Protein AF-A0A6I6K2U0-F1 (afdb_monomer_lite)

Structure (mmCIF, N/CA/C/O backbone):
data_AF-A0A6I6K2U0-F1
#
_entry.id   AF-A0A6I6K2U0-F1
#
loop_
_atom_site.group_PDB
_atom_site.id
_atom_site.type_symbol
_atom_site.label_atom_id
_atom_site.label_alt_id
_atom_site.label_comp_id
_atom_site.label_asym_id
_atom_site.label_entity_id
_atom_site.label_seq_id
_atom_site.pdbx_PDB_ins_code
_atom_site.Cartn_x
_atom_site.Cartn_y
_atom_site.Cartn_z
_atom_site.occupancy
_atom_site.B_iso_or_equiv
_atom_site.auth_seq_id
_atom_site.auth_comp_id
_atom_site.auth_asym_id
_atom_site.auth_atom_id
_atom_site.pdbx_PDB_model_num
ATOM 1 N N . MET A 1 1 ? -12.237 -17.554 12.171 1.00 34.22 1 MET A N 1
ATOM 2 C CA . MET A 1 1 ? -13.495 -18.109 12.715 1.00 34.22 1 MET A CA 1
ATOM 3 C C . MET A 1 1 ? -13.572 -17.723 14.183 1.00 34.22 1 MET A C 1
ATOM 5 O O . MET A 1 1 ? -12.542 -17.845 14.837 1.00 34.22 1 MET A O 1
ATOM 9 N N . PRO A 1 2 ? -14.686 -17.179 14.699 1.00 41.84 2 PRO A N 1
ATOM 10 C CA . PRO A 1 2 ? -14.787 -16.906 16.124 1.00 41.84 2 PRO A CA 1
ATOM 11 C C . PRO A 1 2 ? -14.839 -18.244 16.865 1.00 41.84 2 PRO A C 1
ATOM 13 O O . PRO A 1 2 ? -15.594 -19.142 16.497 1.00 41.84 2 PRO A O 1
ATOM 16 N N . THR A 1 3 ? -13.971 -18.380 17.859 1.00 43.28 3 THR A N 1
ATOM 17 C CA . THR A 1 3 ? -13.873 -19.527 18.755 1.00 43.28 3 THR A CA 1
ATOM 18 C C . THR A 1 3 ? -15.206 -19.722 19.470 1.00 43.28 3 THR A C 1
ATOM 20 O O . THR A 1 3 ? -15.646 -18.867 20.240 1.00 43.28 3 THR A O 1
ATOM 23 N N . LYS A 1 4 ? -15.872 -20.848 19.186 1.00 41.72 4 LYS A N 1
ATOM 24 C CA . LYS A 1 4 ? -17.006 -21.328 19.976 1.00 41.72 4 LYS A CA 1
ATOM 25 C C . LYS A 1 4 ? -16.523 -21.493 21.418 1.00 41.72 4 LYS A C 1
ATOM 27 O O . LYS A 1 4 ? -15.685 -22.344 21.694 1.00 41.72 4 LYS A O 1
ATOM 32 N N . SER A 1 5 ? -17.007 -20.644 22.319 1.00 48.72 5 SER A N 1
ATOM 33 C CA . SER A 1 5 ? -17.005 -20.958 23.750 1.00 48.72 5 SER A CA 1
ATOM 34 C C . SER A 1 5 ? -17.912 -22.183 23.962 1.00 48.72 5 SER A C 1
ATOM 36 O O . SER A 1 5 ? -18.852 -22.345 23.178 1.00 48.72 5 SER A O 1
ATOM 38 N N . PRO A 1 6 ? -17.659 -23.036 24.970 1.00 51.44 6 PRO A N 1
ATOM 39 C CA . PRO A 1 6 ? -18.512 -24.186 25.265 1.00 51.44 6 PRO A CA 1
ATOM 40 C C . PRO A 1 6 ? -19.967 -23.730 25.445 1.00 51.44 6 PRO A C 1
ATOM 42 O O . PRO A 1 6 ? -20.245 -22.725 26.098 1.00 51.44 6 PRO A O 1
ATOM 45 N N . GLU A 1 7 ? -20.879 -24.447 24.796 1.00 49.62 7 GLU A N 1
ATOM 46 C CA . GLU A 1 7 ? -22.245 -24.040 24.438 1.00 49.62 7 GLU A CA 1
ATOM 47 C C . GLU A 1 7 ? -23.234 -23.820 25.608 1.00 49.62 7 GLU A C 1
ATOM 49 O O . GLU A 1 7 ? -24.433 -23.795 25.361 1.00 49.62 7 GLU A O 1
ATOM 54 N N . ASN A 1 8 ? -22.809 -23.633 26.868 1.00 52.34 8 ASN A N 1
ATOM 55 C CA . ASN A 1 8 ? -23.781 -23.604 27.975 1.00 52.34 8 ASN A CA 1
ATOM 56 C C . ASN A 1 8 ? -23.451 -22.806 29.252 1.00 52.34 8 ASN A C 1
ATOM 58 O O . ASN A 1 8 ? -24.139 -22.981 30.254 1.00 52.34 8 ASN A O 1
ATOM 62 N N . GLU A 1 9 ? -22.489 -21.882 29.246 1.00 57.72 9 GLU A N 1
ATOM 63 C CA . GLU A 1 9 ? -22.365 -20.921 30.357 1.00 57.72 9 GLU A CA 1
ATOM 64 C C . GLU A 1 9 ? -23.121 -19.626 30.041 1.00 57.72 9 GLU A C 1
ATO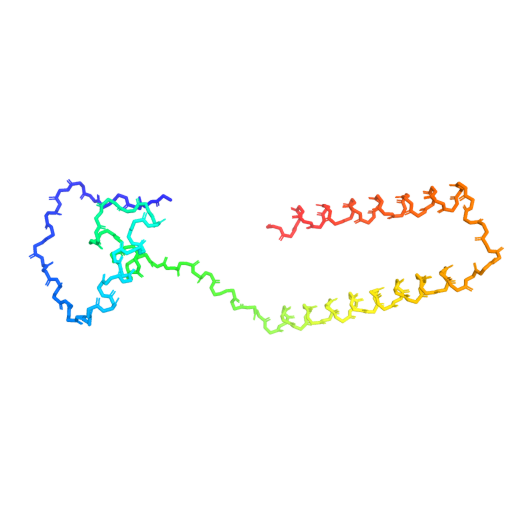M 66 O O . GLU A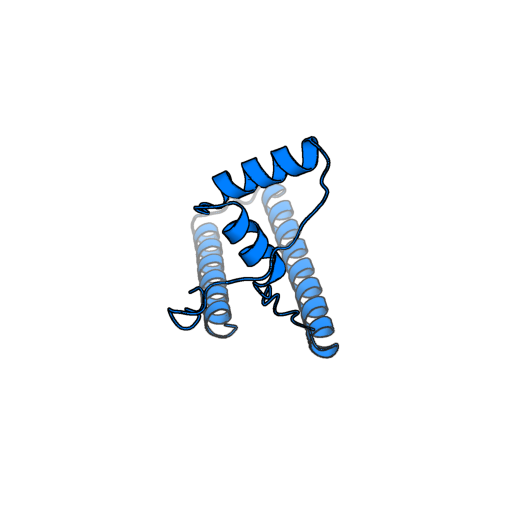 1 9 ? -22.737 -18.837 29.167 1.00 57.72 9 GLU A O 1
ATOM 71 N N . LYS A 1 10 ? -24.231 -19.400 30.757 1.00 62.97 10 LYS A N 1
ATOM 72 C CA . LYS A 1 10 ? -24.906 -18.099 30.762 1.00 62.97 10 LYS A CA 1
ATOM 73 C C . LYS A 1 10 ? -23.952 -17.069 31.369 1.00 62.97 10 LYS A C 1
ATOM 75 O O . LYS A 1 10 ? -23.293 -17.306 32.373 1.00 62.97 10 LYS A O 1
ATOM 80 N N . ARG A 1 11 ? -23.820 -15.928 30.693 1.00 68.81 11 ARG A N 1
ATOM 81 C CA . ARG A 1 11 ? -22.936 -14.842 31.128 1.00 68.81 11 ARG A CA 1
ATOM 82 C C . ARG A 1 11 ? -23.682 -13.996 32.152 1.00 68.81 11 ARG A C 1
ATOM 84 O O . ARG A 1 11 ? -24.488 -13.156 31.760 1.00 68.81 11 ARG A O 1
ATOM 91 N N . ASP A 1 12 ? -23.387 -14.213 33.428 1.00 74.38 12 ASP A N 1
ATOM 92 C CA . ASP A 1 12 ? -24.143 -13.610 34.536 1.00 74.38 12 ASP A CA 1
ATOM 93 C C . ASP A 1 12 ? -23.620 -12.230 34.977 1.00 74.38 12 ASP A C 1
ATOM 95 O O . ASP A 1 12 ? -24.299 -11.499 35.693 1.00 74.38 12 ASP A O 1
ATOM 99 N N . GLN A 1 13 ? -22.425 -11.828 34.529 1.00 76.38 13 GLN A N 1
ATOM 100 C CA . GLN A 1 13 ? -21.830 -10.535 34.883 1.00 76.38 13 GLN A CA 1
ATOM 101 C C . GLN A 1 13 ? -22.136 -9.454 33.837 1.00 76.38 13 GLN A C 1
ATOM 103 O O . GLN A 1 13 ? -21.879 -9.625 32.641 1.00 76.38 13 GLN A O 1
ATOM 108 N N . MET A 1 14 ? -22.645 -8.304 34.294 1.00 75.62 14 MET A N 1
ATOM 109 C CA . MET A 1 14 ? -22.995 -7.159 33.449 1.00 75.62 14 MET A CA 1
ATOM 110 C C . MET A 1 14 ? -21.957 -6.034 33.563 1.00 75.62 14 MET A C 1
ATOM 112 O O . MET A 1 14 ? -21.602 -5.605 34.656 1.00 75.62 14 MET A O 1
ATOM 116 N N . LEU A 1 15 ? -21.521 -5.503 32.417 1.00 76.81 15 LEU A N 1
ATOM 117 C CA . LEU A 1 15 ? -20.670 -4.315 32.336 1.00 76.81 15 LEU A CA 1
ATOM 118 C C . LEU A 1 15 ? -21.536 -3.079 32.039 1.00 76.81 15 LEU A C 1
ATOM 120 O O . LEU A 1 15 ? -22.093 -2.969 30.944 1.00 76.81 15 LEU A O 1
ATOM 124 N N . LEU A 1 16 ? -21.637 -2.136 32.983 1.00 80.38 16 LEU A N 1
ATOM 125 C CA . LEU A 1 16 ? -22.252 -0.826 32.737 1.00 80.38 16 LEU A CA 1
ATOM 126 C C . LEU A 1 16 ? -21.199 0.174 32.244 1.00 80.38 16 LEU A C 1
ATOM 128 O O . LEU A 1 16 ? -20.259 0.504 32.961 1.00 80.38 16 LEU A O 1
ATOM 132 N N . LEU A 1 17 ? -21.398 0.704 31.038 1.00 82.12 17 LEU A N 1
ATOM 133 C CA . LEU A 1 17 ? -20.566 1.758 30.459 1.00 82.12 17 LEU A CA 1
ATOM 134 C C . LEU A 1 17 ? -21.385 3.052 30.354 1.00 82.12 17 LEU A C 1
ATOM 136 O O . LEU A 1 17 ? -22.437 3.070 29.709 1.00 82.12 17 LEU A O 1
ATOM 140 N N . ARG A 1 18 ? -20.904 4.144 30.958 1.00 85.38 18 ARG A N 1
ATOM 141 C CA . ARG A 1 18 ? -21.468 5.484 30.733 1.00 85.38 18 ARG A CA 1
ATOM 142 C C . ARG A 1 18 ? -20.866 6.061 29.456 1.00 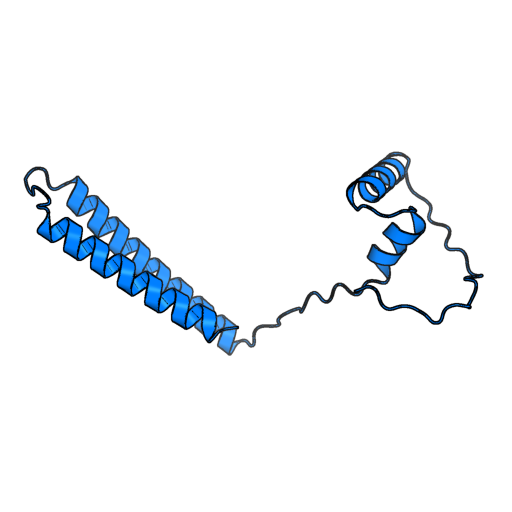85.38 18 ARG A C 1
ATOM 144 O O . ARG A 1 18 ? -19.651 6.131 29.332 1.00 85.38 18 ARG A O 1
ATOM 151 N N . VAL A 1 19 ? -21.723 6.460 28.523 1.00 86.00 19 VAL A N 1
ATOM 152 C CA . VAL A 1 19 ? -21.335 7.042 27.231 1.00 86.00 19 VAL A CA 1
ATOM 153 C C . VAL A 1 19 ? -22.141 8.303 26.965 1.00 86.00 19 VAL A C 1
ATOM 155 O O . VAL A 1 19 ? -23.305 8.402 27.371 1.00 86.00 19 VAL A O 1
ATOM 158 N N . SER A 1 20 ? -21.543 9.249 26.251 1.00 89.81 20 SER A N 1
ATOM 159 C CA . SER A 1 20 ? -22.253 10.403 25.707 1.00 89.81 20 SER A CA 1
ATOM 160 C C . SER A 1 20 ? -23.268 9.978 24.634 1.00 89.81 20 SER A C 1
ATOM 162 O O . SER A 1 20 ? -23.238 8.863 24.094 1.00 89.81 20 SER A O 1
ATOM 164 N N . ARG A 1 21 ? -24.201 10.880 24.301 1.00 88.75 21 ARG A N 1
ATOM 165 C CA . ARG A 1 21 ? -25.221 10.622 23.268 1.00 88.75 21 ARG A CA 1
ATOM 166 C C . ARG A 1 21 ? -24.590 10.344 21.900 1.00 88.75 21 ARG A C 1
ATOM 168 O O . ARG A 1 21 ? -25.050 9.451 21.189 1.00 88.75 21 ARG A O 1
ATOM 175 N N . GLU A 1 22 ? -23.521 11.059 21.566 1.00 88.94 22 GLU A N 1
ATOM 176 C CA . GLU A 1 22 ? -22.796 10.916 20.301 1.00 88.94 22 GLU A CA 1
ATOM 177 C C . GLU A 1 22 ? -22.044 9.587 20.218 1.00 88.94 22 GLU A C 1
ATOM 179 O O . GLU A 1 22 ? -22.144 8.871 19.219 1.00 88.94 22 GLU A O 1
ATOM 184 N N . GLU A 1 23 ? -21.353 9.197 21.288 1.00 82.88 23 GLU A N 1
ATOM 185 C CA . GLU A 1 23 ? -20.661 7.907 21.358 1.00 82.88 23 GLU A CA 1
ATOM 186 C C . GLU A 1 23 ? -21.644 6.745 21.221 1.00 82.88 23 GLU A C 1
ATOM 188 O O . GLU A 1 23 ? -21.390 5.800 20.471 1.00 82.88 23 GLU A O 1
ATOM 193 N N . LYS A 1 24 ? -22.815 6.841 21.862 1.00 86.06 24 LYS A N 1
ATOM 194 C CA . LYS A 1 24 ? -23.872 5.833 21.724 1.00 86.06 24 LYS A CA 1
ATOM 195 C C . LYS A 1 24 ? -24.371 5.724 20.280 1.00 86.06 24 LYS A C 1
ATOM 197 O O . LYS A 1 24 ? -24.557 4.610 19.784 1.00 86.06 24 LYS A O 1
ATOM 202 N N . ALA A 1 25 ? -24.563 6.853 19.596 1.00 86.50 25 ALA A N 1
ATOM 203 C CA . ALA A 1 25 ? -24.972 6.873 18.192 1.00 86.50 25 ALA A CA 1
ATOM 204 C C . ALA A 1 25 ? -23.901 6.254 17.277 1.00 86.50 25 ALA A C 1
ATOM 206 O O . ALA A 1 25 ? -24.228 5.421 16.428 1.00 86.50 25 ALA A O 1
ATOM 207 N N . ARG A 1 26 ? -22.622 6.577 17.509 1.00 85.38 26 ARG A N 1
ATOM 208 C CA . ARG A 1 26 ? -21.482 5.993 16.784 1.00 85.38 26 ARG A CA 1
ATOM 209 C C . ARG A 1 26 ? -21.359 4.489 16.998 1.00 85.38 26 ARG A C 1
ATOM 211 O O . ARG A 1 26 ? -21.124 3.750 16.050 1.00 85.38 26 ARG A O 1
ATOM 218 N N . ILE A 1 27 ? -21.539 3.998 18.221 1.00 84.38 27 ILE A N 1
ATOM 219 C CA . ILE A 1 27 ? -21.490 2.553 18.477 1.00 84.38 27 ILE A CA 1
ATOM 220 C C . ILE A 1 27 ? -22.646 1.847 17.756 1.00 84.38 27 ILE A C 1
ATOM 222 O O . ILE A 1 27 ? -22.455 0.777 17.174 1.00 84.38 27 ILE A O 1
ATOM 226 N N . LYS A 1 28 ? -23.837 2.458 17.728 1.00 84.44 28 LYS A N 1
ATOM 227 C CA . LYS A 1 28 ? -25.001 1.905 17.025 1.00 84.44 28 LYS A CA 1
ATOM 228 C C . LYS A 1 28 ? -24.791 1.848 15.510 1.00 84.44 28 LYS A C 1
ATOM 230 O O . LYS A 1 28 ? -25.147 0.840 14.899 1.00 84.44 28 LYS A O 1
ATOM 235 N N . SER A 1 29 ? -24.204 2.883 14.907 1.00 85.12 29 SER A N 1
ATOM 236 C CA . SER A 1 29 ? -23.880 2.867 13.475 1.00 85.12 29 SER A CA 1
ATOM 237 C C . SER A 1 29 ? -22.820 1.813 13.154 1.00 85.12 29 SER A C 1
ATOM 239 O O . SER A 1 29 ? -23.018 1.028 12.231 1.00 85.12 29 SER A O 1
ATOM 241 N N . LEU A 1 30 ? -21.772 1.709 13.977 1.00 82.12 30 LEU A N 1
ATOM 242 C CA . LEU A 1 30 ? -20.705 0.717 13.813 1.00 82.12 30 LEU A CA 1
ATOM 243 C C . LEU A 1 30 ? -21.183 -0.730 14.006 1.00 82.12 30 LEU A C 1
ATOM 245 O O . LEU A 1 30 ? -20.685 -1.640 13.345 1.00 82.12 30 LEU A O 1
ATOM 249 N N . THR A 1 31 ? -22.166 -0.950 14.882 1.00 81.88 31 THR A N 1
ATOM 250 C CA . THR A 1 31 ? -22.796 -2.269 15.065 1.00 81.88 31 THR A CA 1
ATOM 251 C C . THR A 1 31 ? -23.517 -2.694 13.784 1.00 81.88 31 THR A C 1
ATOM 253 O O . THR A 1 31 ? -23.342 -3.823 13.329 1.00 81.88 31 THR A O 1
ATOM 256 N N . ARG A 1 32 ? -24.273 -1.769 13.170 1.00 80.69 32 ARG A N 1
ATOM 257 C CA . ARG A 1 32 ? -24.995 -2.009 11.910 1.00 80.69 32 ARG A CA 1
ATOM 258 C C . ARG A 1 32 ? -24.046 -2.220 10.735 1.00 80.69 32 ARG A C 1
ATOM 260 O O . ARG A 1 32 ? -24.228 -3.167 9.982 1.00 80.69 32 ARG A O 1
ATOM 267 N N . SER A 1 33 ? -23.025 -1.374 10.594 1.00 80.25 33 SER A N 1
ATOM 268 C CA . SER A 1 33 ? -22.058 -1.489 9.495 1.00 80.25 33 SER A CA 1
ATOM 269 C C . SER A 1 33 ? -21.167 -2.726 9.619 1.00 80.25 33 SER A C 1
ATOM 271 O O . SER A 1 33 ? -20.694 -3.246 8.618 1.00 80.25 33 SER A O 1
ATOM 273 N N . GLY A 1 34 ? -20.915 -3.191 10.844 1.00 74.00 34 GLY A N 1
ATOM 274 C CA . GLY A 1 34 ? -20.076 -4.355 11.117 1.00 74.00 34 GLY A CA 1
ATOM 275 C C . GLY A 1 34 ? -20.781 -5.709 10.998 1.00 74.00 34 GLY A C 1
ATOM 276 O O . GLY A 1 34 ? -20.126 -6.724 11.215 1.00 74.00 34 GLY A O 1
ATOM 277 N N . GLY A 1 35 ? -22.086 -5.737 10.694 1.00 78.50 35 GLY A N 1
ATOM 278 C CA . GLY A 1 35 ? -22.854 -6.979 10.552 1.00 78.50 35 GLY A CA 1
ATOM 279 C C . GLY A 1 35 ? -23.051 -7.756 11.859 1.00 78.50 35 GLY A C 1
ATOM 280 O O . GLY A 1 35 ? -23.242 -8.968 11.825 1.00 78.50 35 GLY A O 1
ATOM 281 N N . TYR A 1 36 ? -22.980 -7.088 13.017 1.00 79.00 36 TYR A N 1
ATOM 282 C CA . TYR A 1 36 ? -23.171 -7.743 14.313 1.00 79.00 36 TYR A CA 1
ATOM 283 C C . TYR A 1 36 ? -24.659 -7.781 14.686 1.00 79.00 36 TYR A C 1
ATOM 285 O O . TYR A 1 36 ? -25.323 -6.744 14.604 1.00 79.00 36 TYR A O 1
ATOM 293 N N . PRO A 1 37 ? -25.184 -8.926 15.159 1.00 76.88 37 PRO A N 1
ATOM 294 C CA . PRO A 1 37 ? -26.600 -9.056 15.497 1.00 76.88 37 PRO A CA 1
ATOM 295 C C . PRO A 1 37 ? -26.988 -8.235 16.734 1.00 76.88 37 PRO A C 1
ATOM 297 O O . PRO A 1 37 ? -28.111 -7.740 16.815 1.00 76.88 37 PRO A O 1
ATOM 300 N N . CYS A 1 38 ? -26.065 -8.015 17.678 1.00 80.50 38 CYS A N 1
ATOM 301 C CA . CYS A 1 38 ? -26.300 -7.116 18.803 1.00 80.50 38 CYS A CA 1
ATOM 302 C C . CYS A 1 38 ? -25.084 -6.245 19.151 1.00 80.50 38 CYS A C 1
ATOM 304 O O . CYS A 1 38 ? -23.929 -6.567 18.869 1.00 80.50 38 CYS A O 1
ATOM 306 N N . MET A 1 39 ? -25.352 -5.128 19.832 1.00 80.62 39 MET A N 1
ATOM 307 C CA . MET A 1 39 ? -24.319 -4.197 20.305 1.00 80.62 39 MET A CA 1
ATOM 308 C C . MET A 1 39 ? -23.364 -4.856 21.312 1.00 80.62 39 MET A C 1
ATOM 310 O O . MET A 1 39 ? -22.185 -4.514 21.363 1.00 80.62 39 MET A O 1
ATOM 314 N N . SER A 1 40 ? -23.853 -5.835 22.083 1.00 77.62 40 SER A N 1
ATOM 315 C CA . SER A 1 40 ? -23.018 -6.599 23.014 1.00 77.62 40 SER A CA 1
ATOM 316 C C . SER A 1 40 ? -21.987 -7.455 22.270 1.00 77.62 40 SER A C 1
ATOM 318 O O . SER A 1 40 ? -20.830 -7.501 22.679 1.00 77.62 40 SER A O 1
ATOM 320 N N . ASP A 1 41 ? -22.357 -8.054 21.135 1.00 78.44 41 ASP A N 1
ATOM 321 C CA . ASP A 1 41 ? -21.425 -8.818 20.299 1.00 78.44 41 ASP A CA 1
ATOM 322 C C . ASP A 1 41 ? -20.386 -7.910 19.643 1.00 78.44 41 ASP A C 1
ATOM 324 O O . ASP A 1 41 ? -19.205 -8.254 19.619 1.00 78.44 41 ASP A O 1
ATOM 328 N N . PHE A 1 42 ? -20.793 -6.719 19.190 1.00 82.12 42 PHE A N 1
ATOM 329 C CA . PHE A 1 42 ? -19.869 -5.718 18.657 1.00 82.12 42 PHE A CA 1
ATOM 330 C C . PHE A 1 42 ? -18.824 -5.286 19.696 1.00 82.12 42 PHE A C 1
ATOM 332 O O . PHE A 1 42 ? -17.625 -5.297 19.413 1.00 82.12 42 PHE A O 1
ATOM 339 N N . ILE A 1 43 ? -19.261 -4.939 20.913 1.00 81.56 43 ILE A N 1
ATOM 340 C CA . ILE A 1 43 ? -18.355 -4.524 21.994 1.00 81.56 43 ILE A CA 1
ATOM 341 C C . ILE A 1 43 ? -17.437 -5.680 22.393 1.00 81.56 43 ILE A C 1
ATOM 343 O O . ILE A 1 43 ? -16.226 -5.489 22.503 1.00 81.56 43 ILE A O 1
ATOM 347 N N . ARG A 1 44 ? -17.974 -6.897 22.537 1.00 77.00 44 ARG A N 1
ATOM 348 C CA . ARG A 1 44 ? -17.159 -8.069 22.876 1.00 77.00 44 ARG A CA 1
ATOM 349 C C . ARG A 1 44 ? -16.122 -8.371 21.801 1.00 77.00 44 ARG A C 1
ATOM 351 O O . ARG A 1 44 ? -14.967 -8.601 22.137 1.00 77.00 44 ARG A O 1
ATOM 358 N N . ASN A 1 45 ? -16.485 -8.289 20.523 1.00 79.44 45 ASN A N 1
ATOM 359 C CA . ASN A 1 45 ? -15.532 -8.484 19.432 1.00 79.44 45 ASN A CA 1
ATOM 360 C C . ASN A 1 45 ? -14.510 -7.346 19.308 1.00 79.44 45 ASN A C 1
ATOM 362 O O . ASN A 1 45 ? -13.527 -7.486 18.592 1.00 79.44 45 ASN A O 1
ATOM 366 N N . ARG A 1 46 ? -14.725 -6.206 19.962 1.00 77.50 46 ARG A N 1
ATOM 367 C CA . ARG A 1 46 ? -13.755 -5.108 19.974 1.00 77.50 46 ARG A CA 1
ATOM 368 C C . ARG A 1 46 ? -12.822 -5.150 21.183 1.00 77.50 46 ARG A C 1
ATOM 370 O O . ARG A 1 46 ? -11.682 -4.726 21.055 1.00 77.50 46 ARG A O 1
ATOM 377 N N . ILE A 1 47 ? -13.301 -5.655 22.321 1.00 75.88 47 ILE A N 1
ATOM 378 C CA . ILE A 1 47 ? -12.539 -5.757 23.576 1.00 75.88 47 ILE A CA 1
ATOM 379 C C . ILE A 1 47 ? -11.809 -7.103 23.683 1.00 75.88 47 ILE A C 1
ATOM 381 O O . ILE A 1 47 ? -10.621 -7.137 23.981 1.00 75.88 47 ILE A O 1
ATOM 385 N N . PHE A 1 48 ? -12.514 -8.213 23.447 1.00 69.94 48 PHE A N 1
ATOM 386 C CA . PHE A 1 48 ? -12.004 -9.571 23.684 1.00 69.94 48 PHE A CA 1
ATOM 387 C C . PHE A 1 48 ? -11.431 -10.241 22.451 1.00 69.94 48 PHE A C 1
ATOM 389 O O . PHE A 1 48 ? -10.671 -11.202 22.575 1.00 69.94 48 PHE A O 1
ATOM 396 N N . LYS A 1 49 ? -11.765 -9.752 21.253 1.00 65.88 49 LYS A N 1
ATOM 397 C CA . LYS A 1 49 ? -10.976 -10.131 20.092 1.00 65.88 49 LYS A CA 1
ATOM 398 C C . LYS A 1 49 ? -9.618 -9.497 20.320 1.00 65.88 49 LYS A C 1
ATOM 400 O O . LYS A 1 49 ? -9.452 -8.293 20.126 1.00 65.88 49 LYS A O 1
ATOM 405 N N . ARG A 1 50 ? -8.653 -10.312 20.753 1.00 55.53 50 ARG A N 1
ATOM 406 C CA . ARG A 1 50 ? -7.252 -10.007 20.516 1.00 55.53 50 ARG A CA 1
ATOM 407 C C . ARG A 1 50 ? -7.200 -9.683 19.035 1.00 55.53 50 ARG A C 1
ATOM 409 O O . ARG A 1 50 ? -7.410 -10.542 18.180 1.00 55.53 50 ARG A O 1
ATOM 416 N N . LEU A 1 51 ? -7.037 -8.402 18.727 1.00 53.28 51 LEU A N 1
ATOM 417 C CA . LEU A 1 51 ? -6.360 -8.052 17.508 1.00 53.28 51 LEU A CA 1
ATOM 418 C C . LEU A 1 51 ? -5.037 -8.783 17.674 1.00 53.28 51 LEU A C 1
ATOM 420 O O . LEU A 1 51 ? -4.138 -8.276 18.339 1.00 53.28 51 LEU A O 1
ATOM 424 N N . ASP A 1 52 ? -4.925 -9.958 17.066 1.00 50.00 52 ASP A N 1
ATOM 425 C CA . ASP A 1 52 ? -3.663 -10.453 16.549 1.00 50.00 52 ASP A CA 1
ATOM 426 C C . ASP A 1 52 ? -3.222 -9.440 15.479 1.00 50.00 52 ASP A C 1
ATOM 428 O O . ASP A 1 52 ? -3.027 -9.755 14.307 1.00 50.00 52 ASP A O 1
ATOM 432 N N . LYS A 1 53 ? -3.066 -8.166 15.868 1.00 49.56 53 LYS A N 1
ATOM 433 C CA . LYS A 1 53 ? -1.996 -7.349 15.359 1.00 49.56 53 LYS A CA 1
ATOM 434 C C . LYS A 1 53 ? -0.794 -8.184 15.738 1.00 49.56 53 LYS A C 1
ATOM 436 O O . LYS A 1 53 ? -0.296 -8.090 16.855 1.00 49.56 53 LYS A O 1
ATOM 441 N N . LYS A 1 54 ? -0.394 -9.060 14.813 1.00 45.59 54 LYS A N 1
ATOM 442 C CA . LYS A 1 54 ? 0.988 -9.464 14.670 1.00 45.59 54 LYS A CA 1
ATOM 443 C C . LYS A 1 54 ? 1.728 -8.139 14.660 1.00 45.59 54 LYS A C 1
ATOM 445 O O . LYS A 1 54 ? 1.782 -7.457 13.640 1.00 45.59 54 LYS A O 1
ATOM 450 N N . MET A 1 55 ? 2.149 -7.692 15.835 1.00 46.62 55 MET A N 1
ATOM 451 C CA . MET A 1 55 ? 3.138 -6.655 15.944 1.00 46.62 55 MET A CA 1
ATOM 452 C C . MET A 1 55 ? 4.369 -7.380 15.442 1.00 46.62 55 MET A C 1
ATOM 454 O O . MET A 1 55 ? 5.009 -8.120 16.181 1.00 46.62 55 MET A O 1
ATOM 458 N N . ILE A 1 56 ? 4.566 -7.325 14.127 1.00 55.62 56 ILE A N 1
ATOM 459 C CA . ILE A 1 56 ? 5.783 -7.801 13.501 1.00 55.62 56 ILE A CA 1
ATOM 460 C C . ILE A 1 56 ? 6.822 -6.808 14.012 1.00 55.62 56 ILE A C 1
ATOM 462 O O . ILE A 1 56 ? 6.997 -5.738 13.433 1.00 55.62 56 ILE A O 1
ATOM 466 N N . SER A 1 57 ? 7.408 -7.089 15.178 1.00 53.06 57 SER A N 1
ATOM 467 C CA . SER A 1 57 ? 8.629 -6.417 15.588 1.00 53.06 57 SER A CA 1
ATOM 468 C C . SER A 1 57 ? 9.679 -6.924 14.616 1.00 53.06 57 SER A C 1
ATOM 470 O O . SER A 1 57 ? 10.175 -8.042 14.744 1.00 53.06 57 SER A O 1
ATOM 472 N N . LEU A 1 58 ? 9.896 -6.153 13.558 1.00 58.78 58 LEU A N 1
ATOM 473 C CA . LEU A 1 58 ? 11.003 -6.389 12.654 1.00 58.78 58 LEU A CA 1
ATOM 474 C C . LEU A 1 58 ? 12.271 -6.271 13.495 1.00 58.78 58 LEU A C 1
ATOM 476 O O . LEU A 1 58 ? 12.474 -5.252 14.154 1.00 58.78 58 LEU A O 1
ATOM 480 N N . ASP A 1 59 ? 13.070 -7.334 13.497 1.00 71.50 59 ASP A N 1
ATOM 481 C CA . ASP A 1 59 ? 14.420 -7.305 14.042 1.00 71.50 59 ASP A CA 1
ATOM 482 C C . ASP A 1 59 ? 15.187 -6.121 13.426 1.00 71.50 59 ASP A C 1
ATOM 484 O O . ASP A 1 59 ? 14.952 -5.758 12.262 1.00 71.50 59 ASP A O 1
ATOM 488 N N . GLU A 1 60 ? 16.077 -5.486 14.193 1.00 72.56 60 GLU A N 1
ATOM 489 C CA . GLU A 1 60 ? 16.787 -4.275 13.753 1.00 72.56 60 GLU A CA 1
ATOM 490 C C . GLU A 1 60 ? 17.507 -4.515 12.420 1.00 72.56 60 GLU A C 1
ATOM 492 O O . GLU A 1 60 ? 17.470 -3.664 11.525 1.00 72.56 60 GLU A O 1
ATOM 497 N N . ASN A 1 61 ? 18.041 -5.724 12.236 1.00 74.31 61 ASN A N 1
ATOM 498 C CA . ASN A 1 61 ? 18.673 -6.168 11.001 1.00 74.31 61 ASN A CA 1
ATOM 499 C C . ASN A 1 61 ? 17.695 -6.211 9.808 1.00 74.31 61 ASN A C 1
ATOM 501 O O . ASN A 1 61 ? 17.997 -5.702 8.728 1.00 74.31 61 ASN A O 1
ATOM 505 N N . THR A 1 62 ? 16.479 -6.739 9.992 1.00 70.81 62 THR A N 1
ATOM 506 C CA . THR A 1 62 ? 15.456 -6.758 8.928 1.00 70.81 62 THR A CA 1
ATOM 507 C C . THR A 1 62 ? 14.990 -5.346 8.576 1.00 70.81 62 THR A C 1
ATOM 509 O O . THR A 1 62 ? 14.756 -5.038 7.406 1.00 70.81 62 THR A O 1
ATOM 512 N N . SER A 1 63 ? 14.902 -4.454 9.567 1.00 74.44 63 SER A N 1
ATOM 513 C CA . SER A 1 63 ? 14.567 -3.043 9.337 1.00 74.44 63 SER A CA 1
ATOM 514 C C . SER A 1 63 ? 15.640 -2.318 8.510 1.00 74.44 63 SER A C 1
ATOM 516 O O . SER A 1 63 ? 15.310 -1.518 7.631 1.00 74.44 63 SER A O 1
ATOM 518 N N . TYR A 1 64 ? 16.917 -2.638 8.743 1.00 79.81 64 TYR A N 1
ATOM 519 C CA . TYR A 1 64 ? 18.045 -2.102 7.987 1.00 79.81 64 TYR A CA 1
ATOM 520 C C . TYR A 1 64 ? 18.031 -2.604 6.539 1.00 79.81 64 TYR A C 1
ATOM 522 O O . TYR A 1 64 ? 18.140 -1.805 5.608 1.00 79.81 64 TYR A O 1
ATOM 530 N N . GLN A 1 65 ? 17.799 -3.903 6.336 1.00 80.50 65 GLN A N 1
ATOM 531 C CA . GLN A 1 65 ? 17.677 -4.492 5.000 1.00 80.50 65 GLN A CA 1
ATOM 532 C C . GLN A 1 65 ? 16.496 -3.911 4.210 1.00 80.50 65 GLN A C 1
ATOM 534 O O . GLN A 1 65 ? 16.645 -3.606 3.029 1.00 80.50 65 GLN A O 1
ATOM 539 N N . LEU A 1 66 ? 15.345 -3.689 4.855 1.00 81.38 66 LEU A N 1
ATOM 540 C CA . LEU A 1 66 ? 14.182 -3.059 4.221 1.00 81.38 66 LEU A CA 1
ATOM 541 C C . LEU A 1 66 ? 14.449 -1.606 3.817 1.00 81.38 66 LEU A C 1
ATOM 543 O O . LEU A 1 66 ? 14.040 -1.196 2.734 1.00 81.38 66 LEU A O 1
ATOM 547 N N . LYS A 1 67 ? 15.169 -0.836 4.642 1.00 83.19 67 LYS A N 1
ATOM 548 C CA . LYS A 1 67 ? 15.607 0.519 4.269 1.00 83.19 67 LYS A CA 1
ATOM 549 C C . LYS A 1 67 ? 16.596 0.500 3.104 1.00 83.19 67 LYS A C 1
ATOM 551 O O . LYS A 1 67 ? 16.514 1.355 2.229 1.00 83.19 67 LYS A O 1
ATOM 556 N N . GLY A 1 68 ? 17.504 -0.476 3.074 1.00 85.06 68 GLY A N 1
ATOM 557 C CA . GLY A 1 68 ? 18.401 -0.691 1.937 1.00 85.06 68 GLY A CA 1
ATOM 558 C C . GLY A 1 68 ? 17.634 -1.017 0.653 1.00 85.06 68 GLY A C 1
ATOM 559 O O . GLY A 1 68 ? 17.919 -0.449 -0.398 1.00 85.06 68 GLY A O 1
ATOM 560 N N . LEU A 1 69 ? 16.608 -1.866 0.749 1.00 84.81 69 LEU A N 1
ATOM 561 C CA . LEU A 1 69 ? 15.737 -2.197 -0.377 1.00 84.81 69 LEU A CA 1
ATOM 562 C C . LEU A 1 69 ? 14.955 -0.973 -0.875 1.00 84.81 69 LEU A C 1
ATOM 564 O O . LEU A 1 69 ? 14.920 -0.734 -2.077 1.00 84.81 69 LEU A O 1
ATOM 568 N N . ASP A 1 70 ? 14.368 -0.185 0.026 1.00 85.12 70 ASP A N 1
ATOM 569 C CA . ASP A 1 70 ? 13.658 1.056 -0.318 1.00 85.12 70 ASP A CA 1
ATOM 570 C C . ASP A 1 70 ? 14.581 2.059 -1.030 1.00 85.12 70 ASP A C 1
ATOM 572 O O . ASP A 1 70 ? 14.219 2.650 -2.048 1.00 85.12 70 ASP A O 1
ATOM 576 N N . TYR A 1 71 ? 15.824 2.176 -0.560 1.00 91.00 71 TYR A N 1
ATOM 577 C CA . TYR A 1 71 ? 16.840 3.020 -1.182 1.00 91.00 71 TYR A CA 1
ATOM 578 C C . TYR A 1 71 ? 17.188 2.577 -2.612 1.00 91.00 71 TYR A C 1
ATOM 580 O O . TYR A 1 71 ? 17.228 3.411 -3.523 1.00 91.00 71 TYR A O 1
ATOM 588 N N . GLU A 1 72 ? 17.393 1.278 -2.840 1.00 88.00 72 GLU A N 1
ATOM 589 C CA . GLU A 1 72 ? 17.662 0.748 -4.182 1.00 88.00 72 GLU A CA 1
ATOM 590 C C . GLU A 1 72 ? 16.433 0.850 -5.102 1.00 88.00 72 GLU A C 1
ATOM 592 O O . GLU A 1 72 ? 16.564 1.241 -6.265 1.00 88.00 72 GLU A O 1
ATOM 597 N N . LEU A 1 73 ? 15.221 0.615 -4.587 1.00 87.81 73 LEU A N 1
ATOM 598 C CA . LEU A 1 73 ? 13.978 0.826 -5.339 1.00 87.81 73 LEU A CA 1
ATOM 599 C C . LEU A 1 73 ? 13.803 2.292 -5.750 1.00 87.81 73 LEU A C 1
ATOM 601 O O . LEU A 1 73 ? 13.430 2.573 -6.893 1.00 87.81 73 LEU A O 1
ATOM 605 N N . ASN A 1 74 ? 14.128 3.233 -4.864 1.00 90.88 74 ASN A N 1
ATOM 606 C CA . ASN A 1 74 ? 14.076 4.656 -5.176 1.00 90.88 74 ASN A CA 1
ATOM 607 C C . ASN A 1 74 ? 15.078 5.032 -6.283 1.00 90.88 74 ASN A C 1
ATOM 609 O O . ASN A 1 74 ? 14.728 5.768 -7.208 1.00 90.88 74 ASN A O 1
ATOM 613 N N . LYS A 1 75 ? 16.300 4.477 -6.266 1.00 91.12 75 LYS A N 1
ATOM 614 C CA . LYS A 1 75 ? 17.265 4.663 -7.367 1.00 91.12 75 LYS A CA 1
ATOM 615 C C . LYS A 1 75 ? 16.736 4.131 -8.696 1.00 91.12 75 LYS A C 1
ATOM 617 O O . LYS A 1 75 ? 16.859 4.816 -9.713 1.00 91.12 75 LYS A O 1
ATOM 622 N N . ILE A 1 76 ? 16.131 2.942 -8.697 1.00 86.06 76 ILE A N 1
ATOM 623 C CA . ILE A 1 76 ? 15.518 2.361 -9.901 1.00 86.06 76 ILE A CA 1
ATOM 624 C C . ILE A 1 76 ? 14.411 3.287 -10.422 1.00 86.06 76 ILE A C 1
ATOM 626 O O . ILE A 1 76 ? 14.390 3.608 -11.611 1.00 86.06 76 ILE A O 1
ATOM 630 N N . GLY A 1 77 ? 13.542 3.782 -9.537 1.00 89.12 77 GLY A N 1
ATOM 631 C CA . GLY A 1 77 ? 12.485 4.732 -9.889 1.00 89.12 77 GLY A CA 1
ATOM 632 C C . GLY A 1 77 ? 13.027 6.033 -10.489 1.00 89.12 77 GLY A C 1
ATOM 633 O O . GLY A 1 77 ? 12.533 6.500 -11.519 1.00 89.12 77 GLY A O 1
ATOM 634 N N . VAL A 1 78 ? 14.090 6.593 -9.906 1.00 91.25 78 VAL A N 1
ATOM 635 C CA . VAL A 1 78 ? 14.771 7.786 -10.433 1.00 91.25 78 VAL A CA 1
ATOM 636 C C . VAL A 1 78 ? 15.357 7.525 -11.823 1.00 91.25 78 VAL A C 1
ATOM 638 O O . VAL A 1 78 ? 15.168 8.350 -12.719 1.00 91.25 78 VAL A O 1
ATOM 641 N N . ASN A 1 79 ? 16.006 6.380 -12.041 1.00 87.75 79 ASN A N 1
ATOM 642 C CA . ASN A 1 79 ? 16.567 6.014 -13.345 1.00 87.75 79 ASN A CA 1
ATOM 643 C C . ASN A 1 79 ? 15.476 5.832 -14.410 1.00 87.75 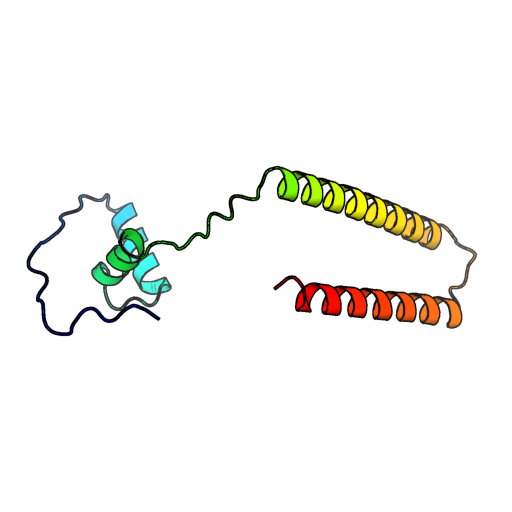79 ASN A C 1
ATOM 645 O O . ASN A 1 79 ? 15.616 6.335 -15.526 1.00 87.75 79 ASN A O 1
ATOM 649 N N . LEU A 1 80 ? 14.359 5.187 -14.064 1.00 83.88 80 LEU A N 1
ATOM 650 C CA . LEU A 1 80 ? 13.203 5.044 -14.956 1.00 83.88 80 LEU A CA 1
ATOM 651 C C . LEU A 1 80 ? 12.577 6.396 -15.307 1.00 83.88 80 LEU A C 1
ATOM 653 O O . LEU A 1 80 ? 12.209 6.634 -16.459 1.00 83.88 80 LEU A O 1
ATOM 657 N N . ASN A 1 81 ? 12.495 7.311 -14.341 1.00 88.94 81 ASN A N 1
ATOM 658 C CA . ASN A 1 81 ? 12.007 8.665 -14.582 1.00 88.94 81 ASN A CA 1
ATOM 659 C C . ASN A 1 81 ? 12.947 9.441 -15.519 1.00 88.94 81 ASN A C 1
ATOM 661 O O . ASN A 1 81 ? 12.491 10.158 -16.408 1.00 88.94 81 ASN A O 1
ATOM 665 N N . GLN A 1 82 ? 14.262 9.275 -15.365 1.00 85.69 82 GLN A N 1
ATOM 666 C CA . GLN A 1 82 ? 15.241 9.864 -16.280 1.00 85.69 82 GLN A CA 1
ATOM 667 C C . GLN A 1 82 ? 15.133 9.277 -17.691 1.00 85.69 82 GLN A C 1
ATOM 669 O O . GLN A 1 82 ? 15.155 10.039 -18.656 1.00 85.69 82 GLN A O 1
ATOM 674 N N . LEU A 1 83 ? 14.964 7.957 -17.821 1.00 79.19 83 LEU A N 1
ATOM 675 C CA . LEU A 1 83 ? 14.735 7.296 -19.107 1.00 79.19 83 LEU A CA 1
ATOM 676 C C . LEU A 1 83 ? 13.459 7.826 -19.771 1.00 79.19 83 LEU A C 1
ATOM 678 O O . LEU A 1 83 ? 13.498 8.240 -20.923 1.00 79.19 83 LEU A O 1
ATOM 682 N N . SER A 1 84 ? 12.364 7.919 -19.016 1.00 77.69 84 SER A N 1
ATOM 683 C CA . SER A 1 84 ? 11.085 8.450 -19.501 1.00 77.69 84 SER A CA 1
ATOM 684 C C . SER A 1 84 ? 11.213 9.900 -19.968 1.00 77.69 84 SER A C 1
ATOM 686 O O . SER A 1 84 ? 10.751 10.250 -21.050 1.00 77.69 84 SER A O 1
ATOM 688 N N . LYS A 1 85 ? 11.898 10.752 -19.193 1.00 81.94 85 LYS A N 1
ATOM 689 C CA . LYS A 1 85 ? 12.169 12.143 -19.585 1.00 81.94 85 LYS A CA 1
ATOM 690 C C . LYS A 1 85 ? 13.026 12.225 -20.844 1.00 81.94 85 LYS A C 1
ATOM 692 O O . LYS A 1 85 ? 12.705 13.028 -21.710 1.00 81.94 85 LYS A O 1
ATOM 697 N N . ARG A 1 86 ? 14.064 11.389 -20.964 1.00 76.69 86 ARG A N 1
ATOM 698 C CA . ARG A 1 86 ? 14.909 11.315 -22.167 1.00 76.69 86 ARG A CA 1
ATOM 699 C C . ARG A 1 86 ? 14.124 10.851 -23.387 1.00 76.69 86 ARG A C 1
ATOM 701 O O . ARG A 1 86 ? 14.283 11.451 -24.440 1.00 76.69 86 ARG A O 1
ATOM 708 N N . MET A 1 87 ? 13.265 9.842 -23.243 1.00 67.81 87 MET A N 1
ATOM 709 C CA . MET A 1 87 ? 12.367 9.382 -24.308 1.00 67.81 87 MET A CA 1
ATOM 710 C C . MET A 1 87 ? 11.407 10.494 -24.738 1.00 67.81 87 MET A C 1
ATOM 712 O O . MET A 1 87 ? 11.255 10.744 -25.926 1.00 67.81 87 MET A O 1
ATOM 716 N N . ASN A 1 88 ? 10.822 11.212 -23.779 1.00 70.62 88 ASN A N 1
ATOM 717 C CA . ASN A 1 88 ? 9.889 12.304 -24.058 1.00 70.62 88 ASN A CA 1
ATOM 718 C C . ASN A 1 88 ? 10.575 13.542 -24.658 1.00 70.62 88 ASN A C 1
ATOM 720 O O . ASN A 1 88 ? 9.944 14.287 -25.402 1.00 70.62 88 ASN A O 1
ATOM 724 N N . SER A 1 89 ? 11.850 13.785 -24.336 1.00 68.62 89 SER A N 1
ATOM 725 C CA . SER A 1 89 ? 12.631 14.900 -24.884 1.00 68.62 89 SER A CA 1
ATOM 726 C C . SER A 1 89 ? 13.278 14.582 -26.236 1.00 68.62 89 SER A C 1
ATOM 728 O O . SER A 1 89 ? 13.784 15.487 -26.897 1.00 68.62 89 SER A O 1
ATOM 730 N N . PHE A 1 90 ? 13.310 13.311 -26.646 1.00 62.34 90 PHE A N 1
ATOM 731 C CA . PHE A 1 90 ? 13.891 12.894 -27.919 1.00 62.34 90 PHE A CA 1
ATOM 732 C C . PHE A 1 90 ? 12.867 13.074 -29.047 1.00 62.34 90 PHE A C 1
ATOM 734 O O . PHE A 1 90 ? 12.159 12.150 -29.430 1.00 62.34 90 PHE A O 1
ATOM 741 N N . ALA A 1 91 ? 12.816 14.273 -29.628 1.00 56.25 91 ALA A N 1
ATOM 742 C CA . ALA A 1 91 ? 11.931 14.593 -30.756 1.00 56.25 91 ALA A CA 1
ATOM 743 C C . ALA A 1 91 ? 12.297 13.878 -32.084 1.00 56.25 91 ALA A C 1
ATOM 745 O O . ALA A 1 91 ? 11.630 14.090 -33.091 1.00 56.25 91 ALA A O 1
ATOM 746 N N . GLY A 1 92 ? 13.352 13.050 -32.104 1.00 56.72 92 GLY A N 1
ATOM 747 C CA . GLY A 1 92 ? 13.884 12.398 -33.310 1.00 56.72 92 GLY A CA 1
ATOM 748 C C . GLY A 1 92 ? 14.009 10.870 -33.259 1.00 56.72 92 GLY A C 1
ATOM 749 O O . GLY A 1 92 ? 14.491 10.291 -34.227 1.00 56.72 92 GLY A O 1
ATOM 750 N N . TYR A 1 93 ? 13.604 10.200 -32.172 1.00 55.91 93 TYR A N 1
ATOM 751 C CA . TYR A 1 93 ? 13.631 8.732 -32.098 1.00 55.91 93 TYR A CA 1
ATOM 752 C C . TYR A 1 93 ? 12.206 8.198 -32.266 1.00 55.91 93 TYR A C 1
ATOM 754 O O . TYR A 1 93 ? 11.419 8.173 -31.320 1.00 55.91 93 TYR A O 1
ATOM 762 N N . ASN A 1 94 ? 11.855 7.800 -33.491 1.00 58.09 94 ASN A N 1
ATOM 763 C CA . ASN A 1 94 ? 10.651 7.009 -33.727 1.00 58.09 94 ASN A CA 1
ATOM 764 C C . ASN A 1 94 ? 10.857 5.673 -33.012 1.00 58.09 94 ASN A C 1
ATOM 766 O O . ASN A 1 94 ? 11.619 4.845 -33.501 1.00 58.09 94 ASN A O 1
ATOM 770 N N . ILE A 1 95 ? 10.217 5.482 -31.852 1.00 60.53 95 ILE A N 1
ATOM 771 C CA . ILE A 1 95 ? 10.153 4.181 -31.179 1.00 60.53 95 ILE A CA 1
ATOM 772 C C . ILE A 1 95 ? 9.542 3.206 -32.184 1.00 60.53 95 ILE A C 1
ATOM 774 O O . ILE A 1 95 ? 8.325 3.195 -32.395 1.00 60.53 95 ILE A O 1
ATOM 778 N N . GLY A 1 96 ? 10.402 2.435 -32.840 1.00 66.44 96 GLY A N 1
ATOM 779 C CA . GLY A 1 96 ? 9.985 1.407 -33.772 1.00 66.44 96 GLY A CA 1
ATOM 780 C C . GLY A 1 96 ? 9.352 0.251 -33.012 1.00 66.44 96 GLY A C 1
ATOM 781 O O . GLY A 1 96 ? 9.504 0.112 -31.794 1.00 66.44 96 GLY A O 1
ATOM 782 N N . ASP A 1 97 ? 8.664 -0.627 -33.734 1.00 64.44 97 ASP A N 1
ATOM 783 C CA . ASP A 1 97 ? 8.018 -1.791 -33.125 1.00 64.44 97 ASP A CA 1
ATOM 784 C C . ASP A 1 97 ? 9.005 -2.684 -32.353 1.00 64.44 97 ASP A C 1
ATOM 786 O O . ASP A 1 97 ? 8.631 -3.270 -31.338 1.00 64.44 97 ASP A O 1
ATOM 790 N N . ASN A 1 98 ? 10.282 -2.705 -32.749 1.00 73.56 98 ASN A N 1
ATOM 791 C CA . ASN A 1 98 ? 11.336 -3.443 -32.049 1.00 73.56 98 ASN A CA 1
ATOM 792 C C . ASN A 1 98 ? 11.623 -2.899 -30.641 1.00 73.56 98 ASN A C 1
ATOM 794 O O . ASN A 1 98 ? 11.730 -3.680 -29.698 1.00 73.56 98 ASN A O 1
ATOM 798 N N . ASP A 1 99 ? 11.684 -1.577 -30.460 1.00 70.56 99 ASP A N 1
ATOM 799 C CA . ASP A 1 99 ? 11.926 -0.972 -29.142 1.00 70.56 99 ASP A CA 1
ATOM 800 C C . ASP A 1 99 ? 10.719 -1.178 -28.214 1.00 70.56 99 ASP A C 1
ATOM 802 O O . ASP A 1 99 ? 10.867 -1.450 -27.019 1.00 70.56 99 ASP A O 1
ATOM 806 N N . ARG A 1 100 ? 9.502 -1.127 -28.776 1.00 73.19 100 ARG A N 1
ATOM 807 C CA . ARG A 1 100 ? 8.261 -1.468 -28.061 1.00 73.19 100 ARG A CA 1
ATOM 808 C C . ARG A 1 100 ? 8.233 -2.924 -27.619 1.00 73.19 100 ARG A C 1
ATOM 810 O O . ARG A 1 100 ? 7.845 -3.202 -26.485 1.00 73.19 100 ARG A O 1
ATOM 817 N N . GLN A 1 101 ? 8.639 -3.844 -28.489 1.00 77.00 101 GLN A N 1
ATOM 818 C CA . GLN A 1 101 ? 8.724 -5.264 -28.154 1.00 77.00 101 GLN A CA 1
ATOM 819 C C . GLN A 1 101 ? 9.785 -5.526 -27.085 1.00 77.00 101 GLN A C 1
ATOM 821 O O . GLN A 1 101 ? 9.513 -6.269 -26.143 1.00 77.00 101 GLN A O 1
ATOM 826 N N . LEU A 1 102 ? 10.940 -4.860 -27.161 1.00 80.62 102 LEU A N 1
ATOM 827 C CA . LEU A 1 102 ? 11.997 -4.983 -26.160 1.00 80.62 102 LEU A CA 1
ATOM 828 C C . LEU A 1 102 ? 11.525 -4.505 -24.777 1.00 80.62 102 LEU A C 1
ATOM 830 O O . LEU A 1 102 ? 11.694 -5.209 -23.781 1.00 80.62 102 LEU A O 1
ATOM 834 N N . LEU A 1 103 ? 10.874 -3.338 -24.713 1.00 82.62 103 LEU A N 1
ATOM 835 C CA . LEU A 1 103 ? 10.326 -2.793 -23.466 1.00 82.62 103 LEU A CA 1
ATOM 836 C C . LEU A 1 103 ? 9.216 -3.677 -22.890 1.00 82.62 103 LEU A C 1
ATOM 838 O O . LEU A 1 103 ? 9.166 -3.898 -21.678 1.00 82.62 103 LEU A O 1
ATOM 842 N N . ARG A 1 104 ? 8.351 -4.227 -23.748 1.00 82.56 104 ARG A N 1
ATOM 843 C CA . ARG A 1 104 ? 7.307 -5.168 -23.334 1.00 82.56 104 ARG A CA 1
ATOM 844 C C . ARG A 1 104 ? 7.904 -6.454 -22.768 1.00 82.56 104 ARG A C 1
ATOM 846 O O . ARG A 1 104 ? 7.476 -6.904 -21.709 1.00 82.56 104 ARG A O 1
ATOM 853 N N . HIS A 1 105 ? 8.926 -6.998 -23.420 1.00 86.94 105 HIS A N 1
ATOM 854 C CA . HIS A 1 105 ? 9.601 -8.200 -22.945 1.00 86.94 105 HIS A CA 1
ATOM 855 C C . HIS A 1 105 ? 10.313 -7.953 -21.606 1.00 86.94 105 HIS A C 1
ATOM 857 O O . HIS A 1 105 ? 10.232 -8.784 -20.697 1.00 86.94 105 HIS A O 1
ATOM 863 N N . ALA A 1 106 ? 10.963 -6.797 -21.440 1.00 85.44 106 ALA A N 1
ATOM 864 C CA . ALA A 1 106 ? 11.574 -6.413 -20.170 1.00 85.44 106 ALA A CA 1
ATOM 865 C C . ALA A 1 106 ? 10.526 -6.303 -19.047 1.00 85.44 106 ALA A C 1
ATOM 867 O O . ALA A 1 106 ? 10.753 -6.775 -17.932 1.00 85.44 106 ALA A O 1
ATOM 868 N N . PHE A 1 107 ? 9.353 -5.739 -19.345 1.00 90.25 107 PHE A N 1
ATOM 869 C CA . PHE A 1 107 ? 8.240 -5.649 -18.400 1.00 90.25 107 PHE A CA 1
ATOM 870 C C . PHE A 1 107 ? 7.688 -7.025 -17.996 1.00 90.25 107 PHE A C 1
ATOM 872 O O . PHE A 1 107 ? 7.460 -7.280 -16.810 1.00 90.25 107 PHE A O 1
ATOM 879 N N . GLU A 1 108 ? 7.526 -7.938 -18.954 1.00 90.69 108 GLU A N 1
ATOM 880 C CA . GLU A 1 108 ? 7.086 -9.312 -18.686 1.00 90.69 108 GLU A CA 1
ATOM 881 C C . GLU A 1 108 ? 8.085 -10.055 -17.787 1.00 90.69 108 GLU A C 1
ATOM 883 O O . GLU A 1 108 ? 7.675 -10.680 -16.806 1.00 90.69 108 GLU A O 1
ATOM 888 N N . MET A 1 109 ? 9.392 -9.902 -18.027 1.00 90.81 109 MET A N 1
ATOM 889 C CA . MET A 1 109 ? 10.421 -10.500 -17.167 1.00 90.81 109 MET A CA 1
ATOM 890 C C . MET A 1 109 ? 10.393 -9.936 -15.741 1.00 90.81 109 MET A C 1
ATOM 892 O O . MET A 1 109 ? 10.444 -10.696 -14.774 1.00 90.81 109 MET A O 1
ATOM 896 N N . MET A 1 110 ? 10.254 -8.615 -15.581 1.00 90.44 110 MET A N 1
ATOM 897 C CA . MET A 1 110 ? 10.146 -7.995 -14.253 1.00 90.44 110 MET A CA 1
ATOM 898 C C . MET A 1 110 ? 8.904 -8.480 -13.494 1.00 90.44 110 MET A C 1
ATOM 900 O O . MET A 1 110 ? 8.963 -8.717 -12.286 1.00 90.44 110 MET A O 1
ATOM 904 N N . THR A 1 111 ? 7.797 -8.694 -14.206 1.00 90.31 111 THR A N 1
ATOM 905 C CA . THR A 1 111 ? 6.549 -9.206 -13.626 1.00 90.31 111 THR A CA 1
ATOM 906 C C . THR A 1 111 ? 6.699 -10.657 -13.165 1.00 90.31 111 THR A C 1
ATOM 908 O O . THR A 1 111 ? 6.235 -11.014 -12.081 1.00 90.31 111 THR A O 1
ATOM 911 N N . GLN A 1 112 ? 7.397 -11.489 -13.941 1.00 88.81 112 GLN A N 1
ATOM 912 C CA . GLN A 1 112 ? 7.707 -12.870 -13.560 1.00 88.81 112 GLN A CA 1
ATOM 913 C C . GLN A 1 112 ? 8.628 -12.934 -12.336 1.00 88.81 112 GLN A C 1
ATOM 915 O O . GLN A 1 112 ? 8.354 -13.698 -11.409 1.00 88.81 112 GLN A O 1
ATOM 920 N N . CYS A 1 113 ? 9.663 -12.091 -12.281 1.00 89.56 113 CYS A N 1
ATOM 921 C CA . CYS A 1 113 ? 10.530 -11.975 -11.107 1.00 89.56 113 CYS A CA 1
ATOM 922 C C . CYS A 1 113 ? 9.738 -11.558 -9.860 1.00 89.56 113 CYS A C 1
ATOM 924 O O . CYS A 1 113 ? 9.904 -12.151 -8.794 1.00 89.56 113 CYS A O 1
ATOM 926 N N . LEU A 1 114 ? 8.826 -10.590 -9.991 1.00 89.62 114 LEU A N 1
ATOM 927 C CA . LEU A 1 114 ? 7.967 -10.159 -8.890 1.00 89.62 114 LEU A CA 1
ATOM 928 C C . LEU A 1 114 ? 7.041 -11.286 -8.413 1.00 89.62 114 LEU A C 1
ATOM 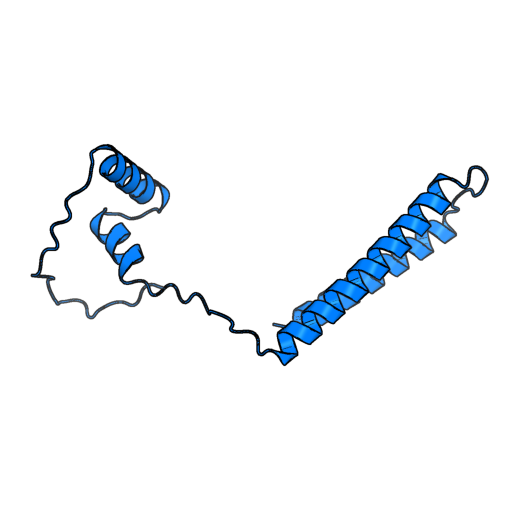930 O O . LEU A 1 114 ? 6.943 -11.524 -7.210 1.00 89.62 114 LEU A O 1
ATOM 934 N N . ALA A 1 115 ? 6.397 -12.006 -9.333 1.00 88.19 115 ALA A N 1
ATOM 935 C CA . ALA A 1 115 ? 5.530 -13.134 -9.001 1.00 88.19 115 ALA A CA 1
ATOM 936 C C . ALA A 1 115 ? 6.305 -14.270 -8.308 1.00 88.19 115 ALA A C 1
ATOM 938 O O . ALA A 1 115 ? 5.816 -14.872 -7.348 1.00 88.19 115 ALA A O 1
ATOM 939 N N . PHE A 1 116 ? 7.536 -14.536 -8.752 1.00 89.69 116 PHE A N 1
ATOM 940 C CA . PHE A 1 116 ? 8.427 -15.503 -8.118 1.00 89.69 116 PHE A CA 1
ATOM 941 C C . PHE A 1 116 ? 8.785 -15.092 -6.684 1.00 89.69 116 PHE A C 1
ATOM 943 O O . PHE A 1 116 ? 8.655 -15.904 -5.764 1.00 89.69 116 PHE A O 1
ATOM 950 N N . LEU A 1 117 ? 9.168 -13.828 -6.481 1.00 86.75 117 LEU A N 1
ATOM 951 C CA . LEU A 1 117 ? 9.483 -13.283 -5.159 1.00 86.75 117 LEU A CA 1
ATOM 952 C C . LEU A 1 117 ? 8.262 -13.315 -4.231 1.00 86.75 117 LEU A C 1
ATOM 954 O O . LEU A 1 117 ? 8.369 -13.773 -3.098 1.00 86.75 117 LEU A O 1
ATOM 958 N N . GLN A 1 118 ? 7.079 -12.933 -4.721 1.00 84.50 118 GLN A N 1
ATOM 959 C CA . GLN A 1 118 ? 5.825 -12.994 -3.957 1.00 84.50 118 GLN A CA 1
ATOM 960 C C . GLN A 1 118 ? 5.448 -14.416 -3.522 1.00 84.50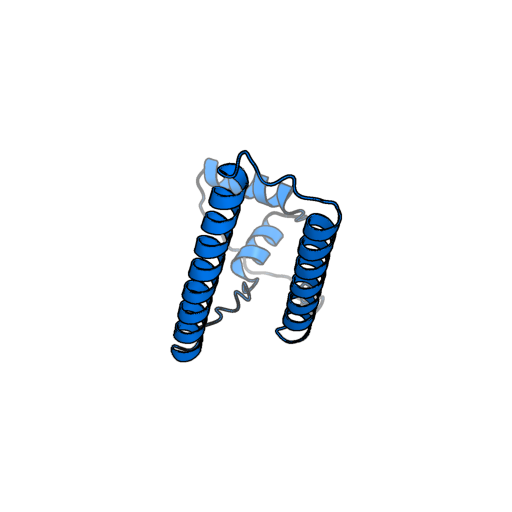 118 GLN A C 1
ATOM 962 O O . GLN A 1 118 ? 4.818 -14.592 -2.479 1.00 84.50 118 GLN A O 1
ATOM 967 N N . LYS A 1 119 ? 5.818 -15.431 -4.309 1.00 82.69 119 LYS A N 1
ATOM 968 C CA . LYS A 1 119 ? 5.576 -16.840 -3.979 1.00 82.69 119 LYS A CA 1
ATOM 969 C C . LYS A 1 119 ? 6.504 -17.357 -2.873 1.00 82.69 119 LYS A C 1
ATOM 971 O O . LYS A 1 119 ? 6.075 -18.210 -2.106 1.00 82.69 119 LYS A O 1
ATOM 976 N N . HIS A 1 120 ? 7.740 -16.862 -2.799 1.00 77.69 120 HIS A N 1
ATOM 977 C CA . HIS A 1 120 ? 8.765 -17.360 -1.868 1.00 77.69 120 HIS A CA 1
ATOM 978 C C . HIS A 1 120 ? 8.927 -16.508 -0.598 1.00 77.69 120 HIS A C 1
ATOM 980 O O . HIS A 1 120 ? 9.522 -16.976 0.365 1.00 77.69 120 HIS A O 1
ATOM 986 N N . LEU A 1 121 ? 8.391 -15.283 -0.577 1.00 71.12 121 LEU A N 1
ATOM 987 C CA . LEU A 1 121 ? 8.395 -14.377 0.583 1.00 71.12 121 LEU A CA 1
ATOM 988 C C . LEU A 1 121 ? 7.063 -14.385 1.367 1.00 71.12 121 LEU A C 1
ATOM 990 O O . LEU A 1 121 ? 6.770 -13.431 2.088 1.00 71.12 121 LEU A O 1
ATOM 994 N N . ARG A 1 122 ? 6.238 -15.428 1.203 1.00 49.47 122 ARG A N 1
ATOM 995 C CA . ARG A 1 122 ? 4.984 -15.633 1.948 1.00 49.47 122 ARG A CA 1
ATOM 996 C C . ARG A 1 122 ? 5.170 -16.520 3.169 1.00 49.47 122 ARG A C 1
ATOM 998 O O . ARG A 1 122 ? 5.818 -17.575 3.020 1.00 49.47 122 ARG A O 1
#

Foldseek 3Di:
DPDDDPDDDDDPDDDDDDDDPVVVVVLVVCCVVVVHPDSVVVVCCVPVVPPPPVPVPPDPVNVVVVVVVVVVVVVVVVVVVVVVVVVVPCPPDPCDVVNVVVVVVVVVVVVVVVVVCVVVVD

Radius of gyration: 27.24 Å; chains: 1; bounding box: 45×39×69 Å

Secondary structure (DSSP, 8-state):
------TT------------HHHHHHHHHHHHHTT-SSHHHHHHHHHTS----------HHHHHHHHHHHHHHHHHHHHHHHHHHHHHH-TT----HHHHHHHHHHHHHHHHHHHHHHHH--

Sequence (122 aa):
MPTKSPENEKRDQMLLLRVSREEKARIKSLTRSGGYPCMSDFIRNRIFKRLDKKMISLDENTSYQLKGLDYELNKIGVNLNQLSKRMNSFAGYNIGDNDRQLLRHAFEMMTQCLAFLQKHLR

InterPro domains:
  IPR045788 MobC-like protein [PF19514] (5-89)

pLDDT: mean 75.01, std 13.79, range [34.22, 91.25]

Organism: NCBI:txid2681766